Protein AF-A0A914SE14-F1 (afdb_monomer)

pLDDT: mean 87.17, std 14.36, range [36.72, 97.69]

Foldseek 3Di:
DQPDDLLQLLLLQLCVQDLPHDPVLSLVSLLLLCLLLVVQDVQQQGNGSNSNSCPPPNGCQNPVDSHHDDPPVVSSVVSSVCSVVSVPDDNVPRPVVSDNDHDRCVVVPDPD

Sequence (112 aa):
MANLDEREVFKKTIYAEARGEPEVGQQWVAWVIKNRAYLNRSYWGGSSIKAVCLHPNQFECWKDKSDIEINEPEAYHRISKWADAVYDAPQKDDPTGGCDHYNNPSKEKEPG

Nearest PDB structures (foldseek):
  4fet-assembly2_A  TM=6.890E-01  e=6.037E-02  Bacillus anthracis

Secondary structure (DSSP, 8-state):
---S-HHHHHHHHHHHHHTTS-HHHHHHHHHHHHHHHHHT-GGGTSS-HHHHHHSTTT-GGGTT-SS---S-HHHHHHHHHHHHHHHHS-GGG-TTSS------GGGS----

Mean predicted aligned error: 5.74 Å

Structure (mmCIF, N/CA/C/O backbone):
data_AF-A0A914SE14-F1
#
_entry.id   AF-A0A914SE14-F1
#
loop_
_atom_site.group_PDB
_atom_site.id
_atom_site.type_symbol
_atom_site.label_atom_id
_atom_site.label_alt_id
_atom_site.label_comp_id
_atom_site.label_asym_id
_atom_site.label_entity_id
_atom_site.label_seq_id
_atom_site.pdbx_PDB_ins_code
_atom_site.Cartn_x
_atom_site.Cartn_y
_atom_site.Cartn_z
_atom_site.occupancy
_atom_site.B_iso_or_equiv
_atom_site.auth_seq_id
_atom_site.auth_comp_id
_atom_site.auth_asym_id
_atom_site.auth_atom_id
_atom_site.pdbx_PDB_model_num
ATOM 1 N N . MET A 1 1 ? 9.222 11.701 5.997 1.00 53.47 1 MET A N 1
ATOM 2 C CA . MET A 1 1 ? 8.860 10.428 5.333 1.00 53.47 1 MET A CA 1
ATOM 3 C C . MET A 1 1 ? 8.359 9.470 6.399 1.00 53.47 1 MET A C 1
ATOM 5 O O . MET A 1 1 ? 8.874 9.526 7.507 1.00 53.47 1 MET A O 1
ATOM 9 N N . ALA A 1 2 ? 7.359 8.641 6.097 1.00 58.94 2 ALA A N 1
ATOM 10 C CA . ALA A 1 2 ? 6.902 7.595 7.009 1.00 58.94 2 ALA A CA 1
ATOM 11 C C . ALA A 1 2 ? 8.058 6.624 7.332 1.00 58.94 2 ALA A C 1
ATOM 13 O O . ALA A 1 2 ? 8.680 6.084 6.409 1.00 58.94 2 ALA A O 1
ATOM 14 N N . ASN A 1 3 ? 8.329 6.393 8.621 1.00 78.44 3 ASN A N 1
ATOM 15 C CA . ASN A 1 3 ? 9.322 5.416 9.102 1.00 78.44 3 ASN A CA 1
ATOM 16 C C . ASN A 1 3 ? 8.836 3.957 8.997 1.00 78.44 3 ASN A C 1
ATOM 18 O O . ASN A 1 3 ? 9.539 3.049 9.422 1.00 78.44 3 ASN A O 1
ATOM 22 N N . LEU A 1 4 ? 7.650 3.747 8.427 1.00 86.31 4 LEU A N 1
ATOM 23 C CA . LEU A 1 4 ? 7.037 2.443 8.201 1.00 86.31 4 LEU A CA 1
ATOM 24 C C . LEU A 1 4 ? 7.779 1.650 7.127 1.00 86.31 4 LEU A C 1
ATOM 26 O O . LEU A 1 4 ? 8.328 2.237 6.183 1.00 86.31 4 LEU A O 1
ATOM 30 N N . ASP A 1 5 ? 7.747 0.328 7.224 1.00 93.00 5 ASP A N 1
ATOM 31 C CA . ASP A 1 5 ? 8.234 -0.521 6.142 1.00 93.00 5 ASP A CA 1
ATOM 32 C C . ASP A 1 5 ? 7.294 -0.476 4.913 1.00 93.00 5 ASP A C 1
ATOM 34 O O . ASP A 1 5 ? 6.182 0.057 4.952 1.00 93.00 5 ASP A O 1
ATOM 38 N N . GLU A 1 6 ? 7.761 -0.968 3.763 1.00 94.31 6 GLU A N 1
ATOM 39 C CA . GLU A 1 6 ? 6.975 -0.940 2.521 1.00 94.31 6 GLU A CA 1
ATOM 40 C C . GLU A 1 6 ? 5.695 -1.792 2.601 1.00 94.31 6 GLU A C 1
ATOM 42 O O . GLU A 1 6 ? 4.662 -1.392 2.058 1.00 94.31 6 GLU A O 1
ATOM 47 N N . ARG A 1 7 ? 5.720 -2.917 3.326 1.00 95.62 7 ARG A N 1
ATOM 48 C CA . ARG A 1 7 ? 4.550 -3.788 3.514 1.00 95.62 7 ARG A CA 1
ATOM 49 C C . ARG A 1 7 ? 3.519 -3.145 4.434 1.00 95.62 7 ARG A C 1
ATOM 51 O O . ARG A 1 7 ? 2.323 -3.264 4.183 1.00 95.62 7 ARG A O 1
ATOM 58 N N . GLU A 1 8 ? 3.953 -2.449 5.476 1.00 95.75 8 GLU A N 1
ATOM 59 C CA . GLU A 1 8 ? 3.084 -1.672 6.354 1.00 95.75 8 GLU A CA 1
ATOM 60 C C . GLU A 1 8 ? 2.396 -0.555 5.581 1.00 95.75 8 GLU A C 1
ATOM 62 O O . GLU A 1 8 ? 1.176 -0.423 5.660 1.00 95.75 8 GLU A O 1
ATOM 67 N N . VAL A 1 9 ? 3.149 0.205 4.778 1.00 96.69 9 VAL A N 1
ATOM 68 C CA . VAL A 1 9 ? 2.578 1.239 3.905 1.00 96.69 9 VAL A CA 1
ATOM 69 C C . VAL A 1 9 ? 1.569 0.624 2.936 1.00 96.69 9 VAL A C 1
ATOM 71 O O . VAL A 1 9 ? 0.476 1.165 2.776 1.00 96.69 9 VAL A O 1
ATOM 74 N N . PHE A 1 10 ? 1.879 -0.524 2.335 1.00 97.44 10 PHE A N 1
ATOM 75 C CA . PHE A 1 10 ? 0.967 -1.238 1.443 1.00 97.44 10 PHE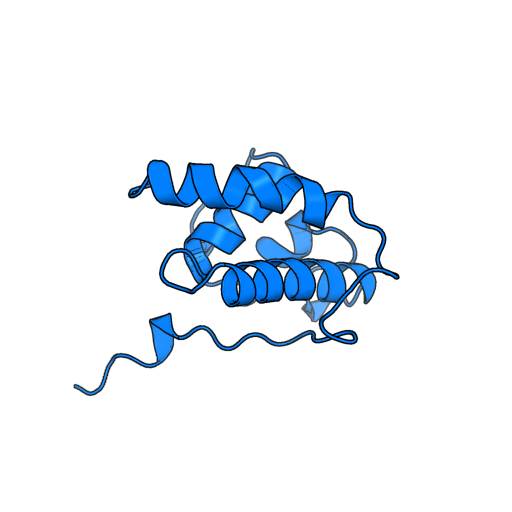 A CA 1
ATOM 76 C C . PHE A 1 10 ? -0.351 -1.617 2.137 1.00 97.44 10 PHE A C 1
ATOM 78 O O . PHE A 1 10 ? -1.427 -1.213 1.693 1.00 97.44 10 PHE A O 1
ATOM 85 N N . LYS A 1 11 ? -0.278 -2.313 3.277 1.00 97.69 11 LYS A N 1
ATOM 86 C CA . LYS A 1 11 ? -1.452 -2.752 4.052 1.00 97.69 11 LYS A CA 1
ATOM 87 C C . LYS A 1 11 ? -2.283 -1.577 4.554 1.00 97.69 11 LYS A C 1
ATOM 89 O O . LYS A 1 11 ? -3.508 -1.595 4.440 1.00 97.69 11 LYS A O 1
ATOM 94 N N . LYS A 1 12 ? -1.627 -0.546 5.094 1.00 96.88 12 LYS A N 1
ATOM 95 C CA . LYS A 1 12 ? -2.287 0.665 5.599 1.00 96.88 12 LYS A CA 1
ATOM 96 C C . LYS A 1 12 ? -2.970 1.448 4.484 1.00 96.88 12 LYS A C 1
ATOM 98 O O . LYS A 1 12 ? -4.058 1.964 4.713 1.00 96.88 12 LYS A O 1
ATOM 103 N N . THR A 1 13 ? -2.394 1.465 3.282 1.00 96.31 13 THR A N 1
ATOM 104 C CA . THR A 1 13 ? -3.032 2.070 2.103 1.00 96.31 13 THR A CA 1
ATOM 105 C C . THR A 1 13 ? -4.296 1.304 1.718 1.00 96.31 13 THR A C 1
ATOM 107 O O . THR A 1 13 ? -5.361 1.903 1.633 1.00 96.31 13 THR A O 1
ATOM 110 N N . ILE A 1 14 ? -4.230 -0.027 1.585 1.00 96.75 14 ILE A N 1
ATOM 111 C CA . ILE A 1 14 ? -5.411 -0.853 1.263 1.00 96.75 14 ILE A CA 1
ATOM 112 C C . ILE A 1 14 ? -6.512 -0.672 2.317 1.00 96.75 14 ILE A C 1
ATOM 114 O O . ILE A 1 14 ? -7.680 -0.492 1.982 1.00 96.75 14 ILE A O 1
ATOM 118 N N . TYR A 1 15 ? -6.147 -0.678 3.600 1.00 97.06 15 TYR A N 1
ATOM 119 C CA . TYR A 1 15 ? -7.087 -0.444 4.693 1.00 97.06 15 TYR A CA 1
ATOM 120 C C . TYR A 1 15 ? -7.729 0.947 4.633 1.00 97.06 15 TYR A C 1
ATOM 122 O O . TYR A 1 15 ? -8.942 1.078 4.806 1.00 97.06 15 TYR A O 1
A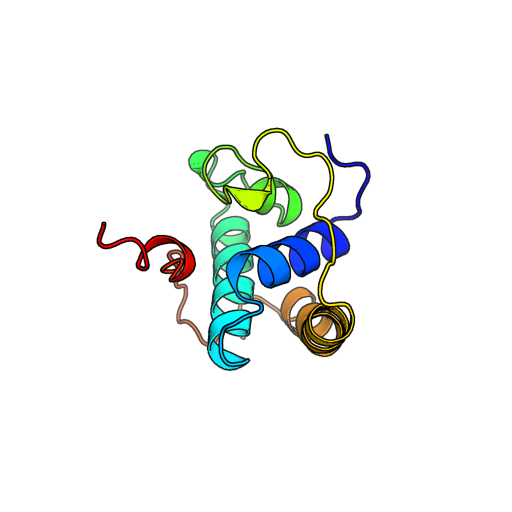TOM 130 N N . ALA A 1 16 ? -6.939 1.992 4.388 1.00 94.75 16 ALA A N 1
ATOM 131 C CA . ALA A 1 16 ? -7.456 3.351 4.318 1.00 94.75 16 ALA A CA 1
ATOM 132 C C . ALA A 1 16 ? -8.441 3.528 3.157 1.00 94.75 16 ALA A C 1
ATOM 134 O O . ALA A 1 16 ? -9.472 4.172 3.336 1.00 94.75 16 ALA A O 1
ATOM 135 N N . GLU A 1 17 ? -8.135 2.930 2.005 1.00 93.69 17 GLU A N 1
ATOM 136 C CA . GLU A 1 17 ? -8.888 3.122 0.765 1.00 93.69 17 GLU A CA 1
ATOM 137 C C . GLU A 1 17 ? -10.081 2.173 0.614 1.00 93.69 17 GLU A C 1
ATOM 139 O O . GLU A 1 17 ? -11.050 2.531 -0.048 1.00 93.69 17 GLU A O 1
ATOM 144 N N . ALA A 1 18 ? -10.019 0.969 1.192 1.00 94.88 18 ALA A N 1
ATOM 145 C CA . ALA A 1 18 ? -10.953 -0.101 0.844 1.00 94.88 18 ALA A CA 1
ATOM 146 C C . ALA A 1 18 ? -11.463 -0.944 2.025 1.00 94.88 18 ALA A C 1
ATOM 148 O O . ALA A 1 18 ? -12.146 -1.938 1.791 1.00 94.88 18 ALA A O 1
ATOM 149 N N . ARG A 1 19 ? -11.209 -0.596 3.299 1.00 94.38 19 ARG A N 1
AT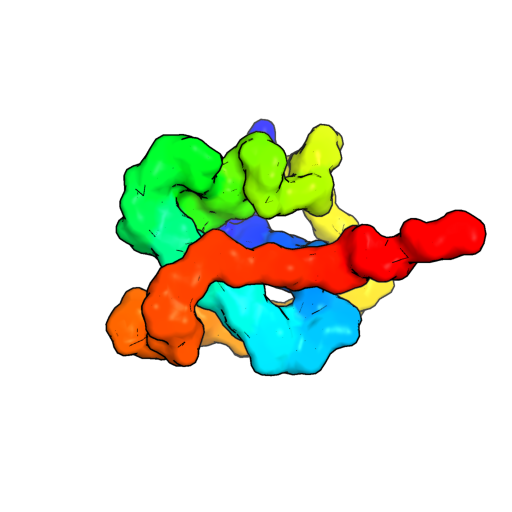OM 150 C CA . ARG A 1 19 ? -11.676 -1.432 4.437 1.00 94.38 19 ARG A CA 1
ATOM 151 C C . ARG A 1 19 ? -13.184 -1.717 4.463 1.00 94.38 19 ARG A C 1
ATOM 153 O O . ARG A 1 19 ? -13.583 -2.738 5.015 1.00 94.38 19 ARG A O 1
ATOM 160 N N . GLY A 1 20 ? -13.996 -0.829 3.886 1.00 90.75 20 GLY A N 1
ATOM 161 C CA . GLY A 1 20 ? -15.451 -0.984 3.769 1.00 90.75 20 GLY A CA 1
ATOM 162 C C . GLY A 1 20 ? -15.914 -1.806 2.561 1.00 90.75 20 GLY A C 1
ATOM 163 O O . GLY A 1 20 ? -17.092 -2.142 2.479 1.00 90.75 20 GLY A O 1
ATOM 164 N N . GLU A 1 21 ? -15.009 -2.141 1.642 1.00 91.56 21 GLU A N 1
ATOM 165 C CA . GLU A 1 21 ? -15.316 -2.881 0.419 1.00 91.56 21 GLU A CA 1
ATOM 166 C C . GLU A 1 21 ? -15.287 -4.400 0.639 1.00 91.56 21 GLU A C 1
ATOM 168 O O . GLU A 1 21 ? -14.612 -4.884 1.556 1.00 91.56 21 GLU A O 1
ATOM 173 N N . PRO A 1 22 ? -15.957 -5.189 -0.223 1.00 93.06 22 PRO A N 1
ATOM 174 C CA . PRO A 1 22 ? -15.733 -6.628 -0.298 1.00 93.06 22 PRO A CA 1
ATOM 175 C C . PRO A 1 22 ? -14.254 -6.955 -0.547 1.00 93.06 22 PRO A C 1
ATOM 177 O O . PRO A 1 22 ? -13.541 -6.191 -1.199 1.00 93.06 22 PRO A O 1
ATOM 180 N N . GLU A 1 23 ? -13.801 -8.131 -0.105 1.00 93.25 23 GLU A N 1
ATOM 181 C CA . GLU A 1 23 ? -12.394 -8.550 -0.228 1.00 93.25 23 GLU A CA 1
ATOM 182 C C . GLU A 1 23 ? -11.857 -8.445 -1.667 1.00 93.25 23 GLU A C 1
ATOM 184 O O . GLU A 1 23 ? -10.740 -7.984 -1.874 1.00 93.25 23 GLU A O 1
ATOM 189 N N . VAL A 1 24 ? -12.674 -8.776 -2.675 1.00 91.38 24 VAL A N 1
ATOM 190 C CA . VAL A 1 24 ? -12.317 -8.618 -4.098 1.00 91.38 24 VAL A CA 1
ATOM 191 C C . VAL A 1 24 ? -11.980 -7.164 -4.452 1.00 91.38 24 VAL A C 1
ATOM 193 O O . VAL A 1 24 ? -10.997 -6.920 -5.148 1.00 91.38 24 VAL A O 1
ATOM 196 N N . GLY A 1 25 ? -12.753 -6.195 -3.954 1.00 91.50 25 GLY A N 1
ATOM 197 C CA . GLY A 1 25 ? -12.489 -4.770 -4.176 1.00 91.50 25 GLY A CA 1
ATOM 198 C C . GLY A 1 25 ? -11.204 -4.310 -3.486 1.00 91.50 25 GLY A C 1
ATOM 199 O O . GLY A 1 25 ? -10.414 -3.562 -4.059 1.00 91.50 25 GLY A O 1
ATOM 200 N N . GLN A 1 26 ? -10.929 -4.832 -2.290 1.00 95.00 26 GLN A N 1
ATOM 201 C CA . GLN A 1 26 ? -9.676 -4.564 -1.580 1.00 95.00 26 GLN A CA 1
ATOM 202 C C . GLN A 1 26 ? -8.465 -5.134 -2.331 1.00 95.00 26 GLN A C 1
ATOM 204 O O . GLN A 1 26 ? -7.449 -4.453 -2.487 1.00 95.00 26 GLN A O 1
ATOM 209 N N . GLN A 1 27 ? -8.575 -6.367 -2.834 1.00 94.19 27 GLN A N 1
ATOM 210 C CA . GLN A 1 27 ? -7.534 -7.002 -3.643 1.00 94.19 27 GLN A CA 1
ATOM 211 C C . GLN A 1 27 ? -7.289 -6.236 -4.947 1.00 94.19 27 GLN A C 1
ATOM 213 O O . GLN A 1 27 ? -6.142 -6.101 -5.364 1.00 94.19 27 GLN A O 1
ATOM 218 N N . TRP A 1 28 ? -8.326 -5.676 -5.573 1.00 93.25 28 TRP A N 1
ATOM 219 C CA . TRP A 1 28 ? -8.159 -4.795 -6.732 1.00 93.25 28 TRP A CA 1
ATOM 220 C C . TRP A 1 28 ? -7.301 -3.566 -6.419 1.00 93.25 28 TRP A C 1
ATOM 222 O O . TRP A 1 28 ? -6.379 -3.275 -7.177 1.00 93.25 28 TRP A O 1
ATOM 232 N N . VAL A 1 29 ? -7.528 -2.887 -5.289 1.00 94.12 29 VAL A N 1
ATOM 233 C CA . VAL A 1 29 ? -6.669 -1.763 -4.862 1.00 94.12 29 VAL A CA 1
ATOM 234 C C . VAL A 1 29 ? -5.221 -2.222 -4.667 1.00 94.12 29 VAL A C 1
ATOM 236 O O . VAL A 1 29 ? -4.290 -1.553 -5.119 1.00 94.12 29 VAL A O 1
ATOM 239 N N . ALA A 1 30 ? -5.024 -3.392 -4.054 1.00 95.94 30 ALA A N 1
ATOM 240 C CA . ALA A 1 30 ? -3.705 -3.986 -3.859 1.00 95.94 30 ALA A CA 1
ATOM 241 C C . ALA A 1 30 ? -2.970 -4.220 -5.196 1.00 95.94 30 ALA A C 1
ATOM 243 O O . ALA A 1 30 ? -1.797 -3.865 -5.333 1.00 95.94 30 ALA A O 1
ATOM 244 N N . TRP A 1 31 ? -3.666 -4.753 -6.203 1.00 95.50 31 TRP A N 1
ATOM 245 C CA . TRP A 1 31 ? -3.106 -4.965 -7.538 1.00 95.50 31 TRP A CA 1
ATOM 246 C C . TRP A 1 31 ? -2.854 -3.662 -8.296 1.00 95.50 31 TRP A C 1
ATOM 248 O O . TRP A 1 31 ? -1.796 -3.531 -8.900 1.00 95.50 31 TRP A O 1
ATOM 258 N N . VAL A 1 32 ? -3.722 -2.652 -8.187 1.00 94.31 32 VAL A N 1
ATOM 259 C CA . VAL A 1 32 ? -3.488 -1.329 -8.798 1.00 94.31 32 VAL A CA 1
ATOM 260 C C . VAL A 1 32 ? -2.195 -0.689 -8.285 1.00 94.31 32 VAL A C 1
ATOM 262 O O . VAL A 1 32 ? -1.412 -0.156 -9.073 1.00 94.31 32 VAL A O 1
ATOM 265 N N . ILE A 1 33 ? -1.928 -0.771 -6.978 1.00 95.69 33 ILE A N 1
ATOM 266 C CA . ILE A 1 33 ? -0.673 -0.276 -6.392 1.00 95.69 33 ILE A CA 1
ATOM 267 C C . ILE A 1 33 ? 0.532 -0.996 -7.011 1.00 95.69 33 ILE A C 1
ATOM 269 O O . ILE A 1 33 ? 1.489 -0.346 -7.442 1.00 95.69 33 ILE A O 1
ATOM 273 N N . LYS A 1 34 ? 0.474 -2.330 -7.100 1.00 96.00 34 LYS A N 1
ATOM 274 C CA . LYS A 1 34 ? 1.536 -3.134 -7.718 1.00 96.00 34 LYS A CA 1
ATOM 275 C C . LYS A 1 34 ? 1.717 -2.808 -9.197 1.00 96.00 34 LYS A C 1
ATOM 277 O O . LYS A 1 34 ? 2.848 -2.648 -9.639 1.00 96.00 34 LYS A O 1
ATOM 282 N N . ASN A 1 35 ? 0.629 -2.628 -9.938 1.00 94.06 35 ASN A N 1
ATOM 283 C CA . ASN A 1 35 ? 0.646 -2.298 -11.360 1.00 94.06 35 ASN A CA 1
ATOM 284 C C . ASN A 1 35 ? 1.307 -0.940 -11.607 1.00 94.06 35 ASN A C 1
ATOM 286 O O . ASN A 1 35 ? 2.170 -0.823 -12.474 1.00 94.06 35 ASN A O 1
ATOM 290 N N . ARG A 1 36 ? 0.987 0.075 -10.799 1.00 94.50 36 ARG A N 1
ATOM 291 C CA . ARG A 1 36 ? 1.647 1.389 -10.859 1.00 94.50 36 ARG A CA 1
ATOM 292 C C . ARG A 1 36 ? 3.148 1.294 -10.584 1.00 94.50 36 ARG A C 1
ATOM 294 O O . ARG A 1 36 ? 3.929 1.893 -11.324 1.00 94.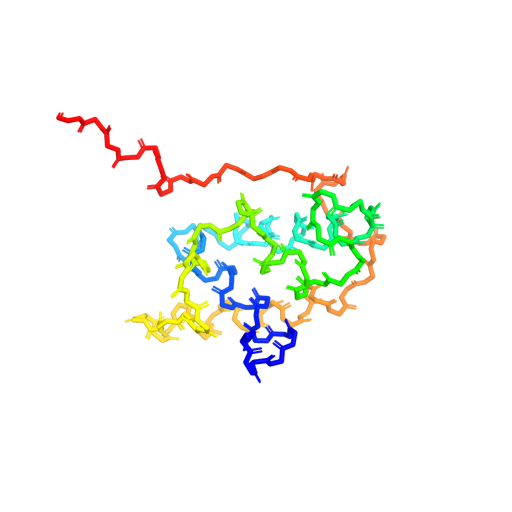50 36 ARG A O 1
ATOM 301 N N . ALA A 1 37 ? 3.542 0.510 -9.577 1.00 95.25 37 ALA A N 1
ATOM 302 C CA . ALA A 1 37 ? 4.949 0.271 -9.256 1.00 95.25 37 ALA A CA 1
ATOM 303 C C . ALA A 1 37 ? 5.658 -0.469 -10.404 1.00 95.25 37 ALA A C 1
ATOM 305 O O . ALA A 1 37 ? 6.733 -0.074 -10.847 1.00 95.25 37 ALA A O 1
ATOM 306 N N . TYR A 1 38 ? 5.016 -1.488 -10.971 1.00 93.19 38 TYR A N 1
ATOM 307 C CA . TYR A 1 38 ? 5.543 -2.247 -12.099 1.00 93.19 38 TYR A CA 1
ATOM 308 C C . TYR A 1 38 ? 5.729 -1.388 -13.358 1.00 93.19 38 TYR A C 1
ATOM 310 O O . TYR A 1 38 ? 6.746 -1.496 -14.042 1.00 93.19 38 TYR A O 1
ATOM 318 N N . LEU A 1 39 ? 4.784 -0.486 -13.645 1.00 92.25 39 LEU A N 1
ATOM 319 C CA . LEU A 1 39 ? 4.881 0.453 -14.764 1.00 92.25 39 LEU A CA 1
ATOM 320 C C . LEU A 1 39 ? 5.992 1.498 -14.576 1.00 92.25 39 LEU A C 1
ATOM 322 O O . LEU A 1 39 ? 6.382 2.135 -15.557 1.00 92.25 39 LEU A O 1
ATOM 326 N N . ASN A 1 40 ? 6.487 1.682 -13.346 1.00 93.12 40 ASN A N 1
ATOM 327 C CA . ASN A 1 40 ? 7.629 2.526 -12.996 1.00 93.12 40 ASN A CA 1
ATOM 328 C C . ASN A 1 40 ? 7.567 3.933 -13.621 1.00 93.12 40 ASN A C 1
ATOM 330 O O . ASN A 1 40 ? 8.552 4.445 -14.159 1.00 93.12 40 ASN A O 1
ATOM 334 N N . ARG A 1 41 ? 6.391 4.572 -13.586 1.00 91.25 41 ARG A N 1
ATOM 335 C CA . ARG A 1 41 ? 6.245 5.944 -14.092 1.00 91.25 41 ARG A CA 1
ATOM 336 C C . ARG A 1 41 ? 6.441 6.941 -12.962 1.00 91.25 41 ARG A C 1
ATOM 338 O O . ARG A 1 41 ? 5.879 6.795 -11.878 1.00 91.25 41 ARG A O 1
ATOM 345 N N . SER A 1 42 ? 7.212 7.989 -13.237 1.00 90.06 42 SER A N 1
ATOM 346 C CA . SER A 1 42 ? 7.572 9.012 -12.250 1.00 90.06 42 SER A CA 1
ATOM 347 C C . SER A 1 42 ? 6.356 9.682 -11.612 1.00 90.06 42 SER A C 1
ATOM 349 O O . SER A 1 42 ? 6.354 9.899 -10.408 1.00 90.06 42 SER A O 1
ATOM 351 N N . TYR A 1 43 ? 5.299 9.938 -12.386 1.00 89.50 43 TYR A N 1
ATOM 352 C CA . TYR A 1 43 ? 4.079 10.586 -11.895 1.00 89.50 43 TYR A CA 1
ATOM 353 C C . TYR A 1 43 ? 3.217 9.700 -10.980 1.00 89.50 43 TYR A C 1
ATOM 355 O O . TYR A 1 43 ? 2.290 10.202 -10.346 1.00 89.50 43 TYR A O 1
ATOM 363 N N . TRP A 1 44 ? 3.518 8.400 -10.904 1.00 89.81 44 TRP A N 1
ATOM 364 C CA . TRP A 1 44 ? 2.940 7.482 -9.927 1.00 89.81 44 TRP A CA 1
ATOM 365 C C . TRP A 1 44 ? 3.855 7.226 -8.735 1.00 89.81 44 TRP A C 1
ATOM 367 O O . TRP A 1 44 ? 3.432 6.516 -7.843 1.00 89.81 44 TRP A O 1
ATOM 377 N N . GLY A 1 45 ? 5.075 7.768 -8.694 1.00 89.88 45 GLY A N 1
ATOM 378 C CA . GLY A 1 45 ? 6.048 7.489 -7.631 1.00 89.88 45 GLY A CA 1
ATOM 379 C C . GLY A 1 45 ? 7.185 6.548 -8.024 1.00 89.88 45 GLY A C 1
ATOM 380 O O . GLY A 1 45 ? 8.097 6.346 -7.230 1.00 89.88 45 GLY A O 1
ATOM 381 N N . GLY A 1 46 ? 7.207 6.033 -9.255 1.00 91.38 46 GLY A N 1
ATOM 382 C CA . GLY A 1 46 ? 8.279 5.158 -9.733 1.00 91.38 46 GLY A CA 1
ATOM 383 C C . GLY A 1 4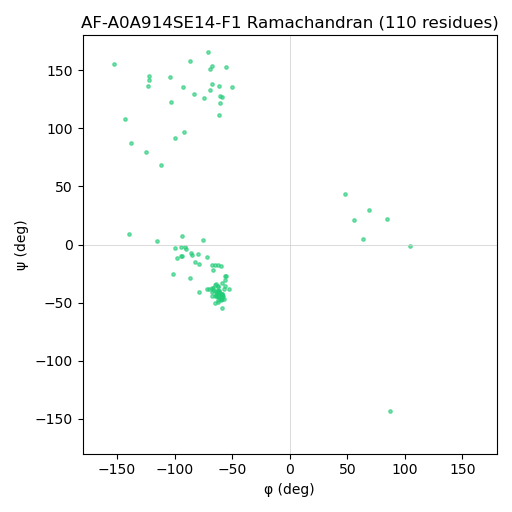6 ? 8.036 3.685 -9.412 1.00 91.38 46 GLY A C 1
ATOM 384 O O . GLY A 1 46 ? 6.911 3.210 -9.523 1.00 91.38 46 GLY A O 1
ATOM 385 N N . SER A 1 47 ? 9.102 2.950 -9.092 1.00 91.88 47 SER A N 1
ATOM 386 C CA . SER A 1 47 ? 9.115 1.478 -9.133 1.00 91.88 47 SER A CA 1
ATOM 387 C C . SER A 1 47 ? 8.812 0.772 -7.818 1.00 91.88 47 SER A C 1
ATOM 389 O O . SER A 1 47 ? 8.653 -0.446 -7.819 1.00 91.88 47 SER A O 1
ATOM 391 N N . SER A 1 48 ? 8.758 1.492 -6.696 1.00 94.62 48 SER A N 1
ATOM 392 C CA . SER A 1 48 ? 8.520 0.871 -5.393 1.00 94.62 48 SER A CA 1
ATOM 393 C C . SER A 1 48 ? 7.093 1.096 -4.915 1.00 94.62 48 SER A C 1
ATOM 395 O O . SER A 1 48 ? 6.508 2.162 -5.118 1.00 94.62 48 SER A O 1
ATOM 397 N N . ILE A 1 49 ? 6.537 0.093 -4.237 1.00 95.38 49 ILE A N 1
ATOM 398 C CA . ILE A 1 49 ? 5.178 0.148 -3.693 1.00 95.38 49 ILE A CA 1
ATOM 399 C C . ILE A 1 49 ? 5.061 1.297 -2.690 1.00 95.38 49 ILE A C 1
ATOM 401 O O . ILE A 1 49 ? 4.102 2.067 -2.736 1.00 95.38 49 ILE A O 1
ATOM 405 N N . LYS A 1 50 ? 6.069 1.480 -1.830 1.00 95.19 50 LYS A N 1
ATOM 406 C CA . LYS A 1 50 ? 6.089 2.573 -0.858 1.00 95.19 50 LYS A CA 1
ATOM 407 C C . LYS A 1 50 ? 6.099 3.931 -1.549 1.00 95.19 50 LYS A C 1
ATOM 409 O O . LYS A 1 50 ? 5.403 4.837 -1.097 1.00 95.19 50 LYS A O 1
ATOM 414 N N . ALA A 1 51 ? 6.871 4.086 -2.625 1.00 94.31 51 ALA A N 1
ATOM 415 C CA . ALA A 1 51 ? 6.900 5.346 -3.351 1.00 94.31 51 ALA A CA 1
ATOM 416 C C . ALA A 1 51 ? 5.565 5.612 -4.048 1.00 94.31 51 ALA A C 1
ATOM 418 O O . ALA A 1 51 ? 5.107 6.746 -4.001 1.00 94.31 51 ALA A O 1
ATOM 419 N N . VAL A 1 52 ? 4.900 4.584 -4.589 1.00 95.31 52 VAL A N 1
ATOM 420 C CA . VAL A 1 52 ? 3.557 4.724 -5.167 1.00 95.31 52 VAL A CA 1
ATOM 421 C C . VAL A 1 52 ? 2.526 5.162 -4.134 1.00 95.31 52 VAL A C 1
ATOM 423 O O . VAL A 1 52 ? 1.804 6.133 -4.359 1.00 95.31 52 VAL A O 1
ATOM 426 N N . CYS A 1 53 ? 2.475 4.489 -2.985 1.00 95.31 53 CYS A N 1
ATOM 427 C CA . CYS A 1 53 ? 1.518 4.814 -1.931 1.00 95.31 53 CYS A CA 1
ATOM 428 C C . CYS A 1 53 ? 1.719 6.228 -1.367 1.00 95.31 53 CYS A C 1
ATOM 430 O O . CYS A 1 53 ? 0.749 6.933 -1.108 1.00 95.31 53 CYS A O 1
ATOM 432 N N . LEU A 1 54 ? 2.975 6.648 -1.184 1.00 94.06 54 LEU A N 1
ATOM 433 C CA . LEU A 1 54 ? 3.318 7.938 -0.578 1.00 94.06 54 LEU A CA 1
ATOM 434 C C . LEU A 1 54 ? 3.468 9.076 -1.597 1.00 94.06 54 LEU A C 1
ATOM 436 O O . LEU A 1 54 ? 3.749 10.211 -1.203 1.00 94.06 54 LEU A O 1
ATOM 440 N N . HIS A 1 55 ? 3.328 8.801 -2.896 1.00 93.06 55 HIS A N 1
ATOM 441 C CA . HIS A 1 55 ? 3.462 9.835 -3.911 1.00 93.06 55 HIS A CA 1
ATOM 442 C C . HIS A 1 55 ? 2.304 10.842 -3.799 1.00 93.06 55 HIS A C 1
ATOM 444 O O . HIS A 1 55 ? 1.144 10.441 -3.647 1.00 93.06 55 HIS A O 1
ATOM 450 N N . PRO A 1 56 ? 2.579 12.156 -3.923 1.00 89.06 56 PRO A N 1
ATOM 451 C CA . PRO A 1 56 ?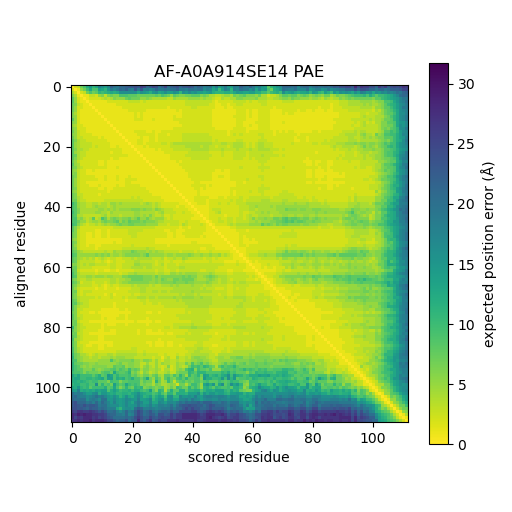 1.547 13.181 -3.857 1.00 89.06 56 PRO A CA 1
ATOM 452 C C . PRO A 1 56 ? 0.359 12.884 -4.777 1.00 89.06 56 PRO A C 1
ATOM 454 O O . PRO A 1 56 ? 0.531 12.506 -5.939 1.00 89.06 56 PRO A O 1
ATOM 457 N N . ASN A 1 57 ? -0.848 13.083 -4.244 1.00 83.94 57 ASN A N 1
ATOM 458 C CA . ASN A 1 57 ? -2.133 12.911 -4.932 1.00 83.94 57 ASN A CA 1
ATOM 459 C C . ASN A 1 57 ? -2.468 11.479 -5.394 1.00 83.94 57 ASN A C 1
ATOM 461 O O . ASN A 1 57 ? -3.492 11.303 -6.047 1.00 83.94 57 ASN A O 1
ATOM 465 N N . GLN A 1 58 ? -1.656 10.462 -5.074 1.00 87.88 58 GLN A N 1
ATOM 466 C CA . GLN A 1 58 ? -2.003 9.071 -5.401 1.00 87.88 58 GLN A CA 1
ATOM 467 C C . GLN A 1 58 ? -3.014 8.486 -4.422 1.00 87.88 58 GLN A C 1
ATOM 469 O O . GLN A 1 58 ? -3.942 7.802 -4.842 1.00 87.88 58 GLN A O 1
ATOM 474 N N . PHE A 1 59 ? -2.831 8.786 -3.138 1.00 88.69 59 PHE A N 1
ATOM 475 C CA . PHE A 1 59 ? -3.6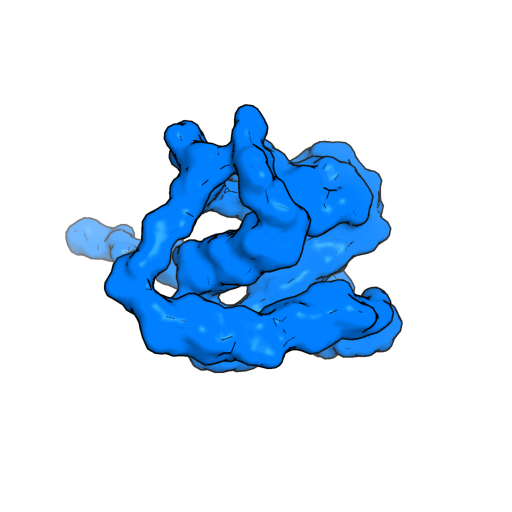44 8.288 -2.038 1.00 88.69 59 PHE A CA 1
ATOM 476 C C . PHE A 1 59 ? -3.794 9.400 -1.003 1.00 88.69 59 PHE A C 1
ATOM 478 O O . PHE A 1 59 ? -2.841 9.771 -0.313 1.00 88.69 59 PHE A O 1
ATOM 485 N N . GLU A 1 60 ? -4.989 9.976 -0.907 1.00 87.38 60 GLU A N 1
ATOM 486 C CA . GLU A 1 60 ? -5.234 11.128 -0.031 1.00 87.38 60 GLU A CA 1
ATOM 487 C C . GLU A 1 60 ? -5.102 10.794 1.451 1.00 87.38 60 GLU A C 1
ATOM 489 O O . GLU A 1 60 ? -4.826 11.687 2.252 1.00 87.38 60 GLU A O 1
ATOM 494 N N . CYS A 1 61 ? -5.231 9.517 1.817 1.00 89.06 61 CYS A N 1
ATOM 495 C CA . CYS A 1 61 ? -5.021 9.064 3.184 1.00 89.06 61 CYS A CA 1
ATOM 496 C C . CYS A 1 61 ? -3.635 9.436 3.738 1.00 89.06 61 CYS A C 1
ATOM 498 O O . CYS A 1 61 ? -3.523 9.651 4.943 1.00 89.06 61 CYS A O 1
ATOM 500 N N . TRP A 1 62 ? -2.616 9.592 2.885 1.00 91.94 62 TRP A N 1
ATOM 501 C CA . TRP A 1 62 ? -1.254 9.974 3.275 1.00 91.94 62 TRP A CA 1
ATOM 502 C C . TRP A 1 62 ? -0.998 11.484 3.291 1.00 91.94 62 TRP A C 1
ATOM 504 O O . TRP A 1 62 ? 0.091 11.916 3.678 1.00 91.94 62 TRP A O 1
ATOM 514 N N . LYS A 1 63 ? -1.971 12.310 2.886 1.00 88.38 63 LYS A N 1
ATOM 515 C CA . LYS A 1 63 ? -1.803 13.765 2.871 1.00 88.38 63 LYS A CA 1
ATOM 516 C C . LYS A 1 63 ? -1.517 14.275 4.285 1.00 88.38 63 LYS A C 1
ATOM 518 O O . LYS A 1 63 ? -2.310 14.056 5.196 1.00 88.38 63 LYS A O 1
ATOM 523 N N . ASP A 1 64 ? -0.376 14.945 4.442 1.00 86.88 64 ASP A N 1
ATOM 524 C CA . ASP A 1 64 ? 0.117 15.513 5.704 1.00 86.88 64 ASP A CA 1
ATOM 525 C C . ASP A 1 64 ? 0.249 14.494 6.856 1.00 86.88 64 ASP A C 1
ATOM 527 O O . ASP A 1 64 ? 0.297 14.869 8.029 1.00 86.88 64 ASP A O 1
ATOM 531 N N . LYS A 1 65 ? 0.344 13.193 6.537 1.00 86.81 65 LYS A N 1
ATOM 532 C CA . LYS A 1 65 ? 0.463 12.106 7.517 1.00 86.81 65 LYS A CA 1
ATOM 533 C C . LYS A 1 65 ? 1.717 11.272 7.292 1.00 86.81 65 LYS A C 1
ATOM 535 O O . LYS A 1 65 ? 2.109 10.966 6.170 1.00 86.81 65 LYS A O 1
ATOM 540 N N . SER A 1 66 ? 2.341 10.868 8.393 1.00 87.44 66 SER A N 1
ATOM 541 C CA . SER A 1 66 ? 3.442 9.898 8.411 1.00 87.44 66 SER A CA 1
ATOM 542 C C . SER A 1 66 ? 2.984 8.479 8.748 1.00 87.44 66 SER A C 1
ATOM 544 O O . SER A 1 66 ? 3.772 7.550 8.584 1.00 87.44 66 SER A O 1
ATOM 546 N N . ASP A 1 67 ? 1.744 8.313 9.213 1.00 93.00 67 ASP A N 1
ATOM 547 C CA . ASP A 1 67 ? 1.133 7.029 9.541 1.00 93.00 67 ASP A CA 1
ATOM 548 C C . ASP A 1 67 ? -0.401 7.087 9.382 1.00 93.00 67 ASP A C 1
ATOM 550 O O . ASP A 1 67 ? -1.008 8.157 9.476 1.00 93.00 67 ASP A O 1
ATOM 554 N N . ILE A 1 68 ? -1.020 5.928 9.151 1.00 92.56 68 ILE A N 1
ATOM 555 C CA . ILE A 1 68 ? -2.471 5.732 9.131 1.00 92.56 68 ILE A CA 1
ATOM 556 C C . ILE A 1 68 ? -2.914 5.065 10.431 1.00 92.56 68 ILE A C 1
ATOM 558 O O . ILE A 1 68 ? -2.488 3.952 10.760 1.00 92.56 68 ILE A O 1
ATOM 562 N N . GLU A 1 69 ? -3.820 5.736 11.135 1.00 93.50 69 GLU A N 1
ATOM 563 C CA . GLU A 1 69 ? -4.472 5.212 12.330 1.00 93.50 69 GLU A CA 1
ATOM 564 C C . GLU A 1 69 ? -5.430 4.062 11.982 1.00 93.50 69 GLU A C 1
ATOM 566 O O . GLU A 1 69 ? -6.244 4.149 11.055 1.00 93.50 69 GLU A O 1
ATOM 571 N N . ILE A 1 70 ? -5.332 2.967 12.736 1.00 95.12 70 ILE A N 1
ATOM 572 C CA . ILE A 1 70 ? -6.157 1.773 12.552 1.00 95.12 70 ILE A CA 1
ATOM 573 C C . ILE A 1 70 ? -7.291 1.779 13.578 1.00 95.12 70 ILE A C 1
ATOM 575 O O . ILE A 1 70 ? -7.153 1.257 14.681 1.00 95.12 70 ILE A O 1
ATOM 579 N N . ASN A 1 71 ? -8.426 2.352 13.183 1.00 93.94 71 ASN A N 1
ATOM 580 C CA . ASN A 1 71 ? -9.624 2.447 14.028 1.00 93.94 71 ASN A CA 1
ATOM 581 C C . ASN A 1 71 ? -10.487 1.171 14.029 1.00 93.94 71 ASN A C 1
ATOM 583 O O . ASN A 1 71 ? -11.320 0.990 14.911 1.00 93.94 71 ASN A O 1
ATOM 587 N N . GLU A 1 72 ? -10.271 0.264 13.071 1.00 94.38 72 GLU A N 1
ATOM 588 C CA . GLU A 1 72 ? -10.941 -1.036 12.963 1.00 94.38 72 GLU A CA 1
ATOM 589 C C . GLU A 1 72 ? -9.893 -2.166 12.892 1.00 94.38 72 GLU A C 1
ATOM 591 O O . GLU A 1 72 ? -9.593 -2.679 11.804 1.00 94.38 72 GLU A O 1
ATOM 596 N N . PRO A 1 73 ? -9.313 -2.580 14.038 1.00 95.56 73 PRO A N 1
ATOM 597 C CA . PRO A 1 73 ? -8.221 -3.555 14.074 1.00 95.56 73 PRO A CA 1
ATOM 598 C C . PRO A 1 73 ? -8.559 -4.885 13.397 1.00 95.56 73 PRO A C 1
ATOM 600 O O . PRO A 1 73 ? -7.716 -5.462 12.717 1.00 95.56 73 PRO A O 1
ATOM 603 N N . GLU A 1 74 ? -9.807 -5.342 13.513 1.00 95.56 74 GLU A N 1
ATOM 604 C CA . GLU A 1 74 ? -10.268 -6.582 12.881 1.00 95.56 74 GLU A CA 1
ATOM 605 C C . GLU A 1 74 ? -10.282 -6.495 11.351 1.00 95.56 74 GLU A C 1
ATOM 607 O O . GLU A 1 74 ? -9.914 -7.451 10.667 1.00 95.56 74 GLU A O 1
ATOM 612 N N . ALA A 1 75 ? -10.677 -5.350 10.787 1.00 94.19 75 ALA A N 1
ATOM 613 C CA . ALA A 1 75 ? -10.639 -5.142 9.342 1.00 94.19 75 ALA A CA 1
ATOM 614 C C . ALA A 1 75 ? -9.191 -5.098 8.840 1.00 94.19 75 ALA A C 1
ATOM 616 O O . ALA A 1 75 ? -8.851 -5.778 7.871 1.00 94.19 75 ALA A O 1
ATOM 617 N N . TYR A 1 76 ? -8.317 -4.381 9.551 1.00 96.75 76 TYR A N 1
ATOM 618 C CA . TYR A 1 76 ? -6.889 -4.353 9.240 1.00 96.75 76 TYR A CA 1
ATOM 619 C C . TYR A 1 76 ? -6.239 -5.736 9.347 1.00 96.75 76 TYR A C 1
ATOM 621 O O . TYR A 1 76 ? -5.441 -6.113 8.487 1.00 96.75 76 TYR A O 1
ATOM 629 N N . HIS A 1 77 ? -6.607 -6.527 10.357 1.00 96.12 77 HIS A N 1
ATOM 630 C CA . HIS A 1 77 ? -6.124 -7.893 10.520 1.00 96.12 77 HIS A CA 1
ATOM 631 C C . HIS A 1 77 ? -6.569 -8.792 9.359 1.00 96.12 77 HIS A C 1
ATOM 633 O O . HIS A 1 77 ? -5.742 -9.520 8.808 1.00 96.12 77 HIS A O 1
ATOM 639 N N . ARG A 1 78 ? -7.839 -8.713 8.930 1.00 96.12 78 ARG A N 1
ATOM 640 C CA . ARG A 1 78 ? -8.333 -9.450 7.750 1.00 96.12 78 ARG A CA 1
ATOM 641 C C . ARG A 1 78 ? -7.579 -9.073 6.477 1.00 96.12 78 ARG A C 1
ATOM 643 O O . ARG A 1 78 ? -7.126 -9.972 5.779 1.00 96.12 78 ARG A O 1
ATOM 650 N N . ILE A 1 79 ? -7.394 -7.776 6.222 1.00 97.19 79 ILE A N 1
ATOM 651 C CA . ILE A 1 79 ? -6.622 -7.280 5.072 1.00 97.19 79 ILE A CA 1
ATOM 652 C C . ILE A 1 79 ? -5.189 -7.805 5.125 1.00 97.19 79 ILE A C 1
ATOM 654 O O . ILE A 1 79 ? -4.682 -8.345 4.147 1.00 97.19 79 ILE A O 1
ATOM 658 N N . SER A 1 80 ? -4.550 -7.718 6.291 1.00 95.62 80 SER A N 1
ATOM 659 C CA . SER A 1 80 ? -3.161 -8.139 6.472 1.00 95.62 80 SER A CA 1
ATOM 660 C C . SER A 1 80 ? -2.933 -9.617 6.142 1.00 95.62 80 SER A C 1
ATOM 662 O O . SER A 1 80 ? -1.869 -9.941 5.624 1.00 95.62 80 SER A O 1
ATOM 664 N N . LYS A 1 81 ? -3.914 -10.503 6.393 1.00 95.06 81 LYS A N 1
ATOM 665 C CA . LYS A 1 81 ? -3.791 -11.949 6.122 1.00 95.06 81 LYS A CA 1
ATOM 666 C C . LYS A 1 81 ? -3.569 -12.276 4.649 1.00 95.06 81 LYS A C 1
ATOM 668 O O . LYS A 1 81 ? -2.807 -13.191 4.354 1.00 95.06 81 LYS A O 1
ATOM 673 N N . TRP A 1 82 ? -4.246 -11.574 3.743 1.00 95.75 82 TRP A N 1
ATOM 674 C CA . TRP A 1 82 ? -4.138 -11.832 2.306 1.00 95.75 82 TRP A CA 1
ATOM 675 C C . TRP A 1 82 ? -3.230 -10.821 1.595 1.00 95.75 82 TRP A C 1
ATOM 677 O O . TRP A 1 82 ? -2.640 -11.154 0.569 1.00 95.75 82 TRP A O 1
ATOM 687 N N . ALA A 1 83 ? -3.063 -9.608 2.135 1.00 96.75 83 ALA A N 1
ATOM 688 C CA . ALA A 1 83 ? -2.267 -8.560 1.498 1.00 96.75 83 ALA A CA 1
ATOM 689 C C . ALA A 1 83 ? -0.792 -8.955 1.345 1.00 96.75 83 ALA A C 1
ATOM 691 O O . ALA A 1 83 ? -0.197 -8.639 0.320 1.00 96.75 83 ALA A O 1
ATOM 692 N N . ASP A 1 84 ? -0.211 -9.690 2.301 1.00 94.81 84 ASP A N 1
ATOM 693 C CA . ASP A 1 84 ? 1.155 -10.215 2.150 1.00 94.81 84 ASP A CA 1
ATOM 694 C C . ASP A 1 84 ? 1.270 -11.182 0.967 1.00 94.81 84 ASP A C 1
ATOM 696 O O . ASP A 1 84 ? 2.212 -11.089 0.186 1.00 94.81 84 ASP A O 1
ATOM 700 N N . ALA A 1 85 ? 0.274 -12.051 0.773 1.00 94.06 85 ALA A N 1
ATOM 701 C CA . ALA A 1 85 ? 0.262 -12.970 -0.360 1.00 94.06 85 ALA A CA 1
ATOM 702 C C . ALA A 1 85 ? 0.182 -12.215 -1.696 1.00 94.06 85 ALA A C 1
ATOM 704 O O . ALA A 1 85 ? 0.886 -12.563 -2.640 1.00 94.06 85 ALA A O 1
ATOM 705 N N . VAL A 1 86 ? -0.624 -11.148 -1.774 1.00 94.56 86 VAL A N 1
ATOM 706 C CA . VAL A 1 86 ? -0.679 -10.291 -2.971 1.00 94.56 86 VAL A CA 1
ATOM 707 C C . VAL A 1 86 ? 0.630 -9.535 -3.167 1.00 94.56 86 VAL A C 1
ATOM 709 O O . VAL A 1 86 ? 1.099 -9.443 -4.297 1.00 94.56 86 VAL A O 1
ATOM 712 N N . TYR A 1 87 ? 1.242 -9.019 -2.102 1.00 95.31 87 TYR A N 1
ATOM 713 C CA . TYR A 1 87 ? 2.538 -8.345 -2.163 1.00 95.31 87 TYR A CA 1
ATOM 714 C C . TYR A 1 87 ? 3.619 -9.257 -2.761 1.00 95.31 87 TYR A C 1
ATOM 716 O O . TYR A 1 87 ? 4.334 -8.846 -3.673 1.00 95.31 87 TYR A O 1
ATOM 724 N N . ASP A 1 88 ? 3.683 -10.507 -2.294 1.00 94.56 88 ASP A N 1
ATOM 725 C CA . ASP A 1 88 ? 4.665 -11.506 -2.728 1.00 94.56 88 ASP A CA 1
ATOM 726 C C . ASP A 1 88 ? 4.333 -12.157 -4.079 1.00 94.56 88 ASP A C 1
ATOM 728 O O . ASP A 1 88 ? 5.208 -12.747 -4.719 1.00 94.56 88 ASP A O 1
ATOM 732 N N . ALA A 1 89 ? 3.086 -12.046 -4.545 1.00 93.56 89 ALA A N 1
ATOM 733 C CA . ALA A 1 89 ? 2.681 -12.601 -5.827 1.00 93.56 89 ALA A CA 1
ATOM 734 C C . ALA A 1 89 ? 3.469 -11.954 -6.985 1.00 93.56 89 ALA A C 1
ATOM 736 O O . ALA A 1 89 ? 3.619 -10.728 -7.040 1.00 93.56 89 ALA A O 1
ATOM 737 N N . PRO A 1 90 ? 3.949 -12.728 -7.967 1.00 91.94 90 PRO A N 1
ATOM 738 C CA . PRO A 1 90 ? 4.599 -12.163 -9.140 1.00 91.94 90 PRO A CA 1
ATOM 739 C C . PRO A 1 90 ? 3.592 -11.389 -10.006 1.00 91.94 90 PRO A C 1
ATOM 741 O O . PRO A 1 90 ? 2.405 -11.701 -10.045 1.00 91.94 90 PRO A O 1
ATOM 744 N N . GLN A 1 91 ? 4.075 -10.400 -10.762 1.00 89.00 91 GLN A N 1
ATOM 745 C CA . GLN A 1 91 ? 3.226 -9.543 -11.606 1.00 89.00 91 GLN A CA 1
ATOM 746 C C . GLN A 1 91 ? 2.368 -10.324 -12.621 1.00 89.00 91 GLN A C 1
ATOM 748 O O . GLN A 1 91 ? 1.267 -9.901 -12.953 1.00 89.00 91 GLN A O 1
ATOM 753 N N . LYS A 1 92 ? 2.855 -11.474 -13.103 1.00 87.81 92 LYS A N 1
ATOM 754 C CA . LYS A 1 92 ? 2.137 -12.349 -14.048 1.00 87.81 92 LYS A CA 1
ATOM 755 C C . LYS A 1 92 ? 0.822 -12.924 -13.496 1.00 87.81 92 LYS A C 1
ATOM 757 O O . LYS A 1 92 ? 0.018 -13.404 -14.285 1.00 87.81 92 LYS A O 1
ATOM 762 N N . ASP A 1 93 ? 0.639 -12.892 -12.177 1.00 88.06 93 ASP A N 1
ATOM 763 C CA . ASP A 1 93 ? -0.546 -13.419 -11.499 1.00 88.06 93 ASP A CA 1
ATOM 764 C C . ASP A 1 93 ? -1.608 -12.319 -11.276 1.00 88.06 93 ASP A C 1
ATOM 766 O O . ASP A 1 93 ? -2.596 -12.565 -10.589 1.00 88.06 93 ASP A O 1
ATOM 770 N N . ASP A 1 94 ? -1.416 -11.114 -11.838 1.00 84.19 94 ASP A N 1
ATOM 771 C CA . ASP A 1 94 ? -2.363 -9.996 -11.739 1.00 84.19 94 ASP A CA 1
ATOM 772 C C . ASP A 1 94 ? -3.725 -10.342 -12.378 1.00 84.19 94 ASP A C 1
ATOM 774 O O . ASP A 1 94 ? -3.829 -10.435 -13.607 1.00 84.19 94 ASP A O 1
ATOM 778 N N . PRO A 1 95 ? -4.803 -10.474 -11.579 1.00 81.44 95 PRO A N 1
ATOM 779 C CA . PRO A 1 95 ? -6.129 -10.808 -12.080 1.00 81.44 95 PRO A CA 1
ATOM 780 C C . PRO A 1 95 ? -6.862 -9.598 -12.678 1.00 81.44 95 PRO A C 1
ATOM 782 O O . PRO A 1 95 ? -7.940 -9.763 -13.245 1.00 81.44 95 PRO A O 1
ATOM 785 N N . THR A 1 96 ? -6.324 -8.381 -12.537 1.00 81.31 96 THR A N 1
ATOM 786 C CA . THR A 1 96 ? -6.961 -7.141 -13.015 1.00 81.31 96 THR A CA 1
ATOM 787 C C . THR A 1 96 ? -6.648 -6.829 -14.478 1.00 81.31 96 THR A C 1
ATOM 789 O O . THR A 1 96 ? -7.223 -5.898 -15.040 1.00 81.31 96 THR A O 1
ATOM 792 N N . GLY A 1 97 ? -5.741 -7.588 -15.104 1.00 76.69 97 GLY A N 1
ATOM 793 C CA . GLY A 1 97 ? -5.319 -7.354 -16.484 1.00 76.69 97 GLY A CA 1
ATOM 794 C C . GLY A 1 97 ? -4.503 -6.071 -16.662 1.00 76.69 97 GLY A C 1
ATOM 795 O O . GLY A 1 97 ? -4.560 -5.458 -17.726 1.00 76.69 97 GLY A O 1
ATOM 796 N N . GLY A 1 98 ? -3.759 -5.651 -15.633 1.00 76.50 98 GLY A N 1
ATOM 797 C CA . GLY A 1 98 ? -2.945 -4.439 -15.657 1.00 76.50 98 GLY A CA 1
ATOM 798 C C . GLY A 1 98 ? -3.707 -3.162 -15.308 1.00 76.50 98 GLY A C 1
ATOM 799 O O . GLY A 1 98 ? -3.265 -2.081 -15.694 1.00 76.50 98 GLY A O 1
ATOM 800 N N . CYS A 1 99 ? -4.838 -3.255 -14.601 1.00 82.06 99 CYS A N 1
ATOM 801 C CA . CYS A 1 99 ? -5.600 -2.077 -14.195 1.00 82.06 99 CYS A CA 1
ATOM 802 C C . CYS A 1 99 ? -4.747 -1.162 -13.299 1.00 82.06 99 CYS A C 1
ATOM 804 O O . CYS A 1 99 ? -4.175 -1.608 -12.305 1.00 82.06 99 CYS A O 1
ATOM 806 N N . ASP A 1 100 ? -4.656 0.121 -13.643 1.00 75.12 100 ASP A N 1
ATOM 807 C CA . ASP A 1 100 ? -3.857 1.137 -12.944 1.00 75.12 100 ASP A CA 1
ATOM 808 C C . ASP A 1 100 ? -4.718 2.247 -12.301 1.00 75.12 100 ASP A C 1
ATOM 810 O O . ASP A 1 100 ? -4.192 3.175 -11.672 1.00 75.12 100 ASP A O 1
ATOM 814 N N . HIS A 1 101 ? -6.045 2.129 -12.389 1.00 74.25 101 HIS A N 1
ATOM 815 C CA . HIS A 1 101 ? -7.019 3.041 -11.792 1.00 74.25 101 HIS A CA 1
ATOM 816 C C . HIS A 1 101 ? -7.970 2.274 -10.869 1.00 74.25 101 HIS A C 1
ATOM 818 O O . HIS A 1 101 ? -8.473 1.213 -11.220 1.00 74.25 101 HIS A O 1
ATOM 824 N N . TYR A 1 102 ? -8.247 2.827 -9.691 1.00 72.06 102 TYR A N 1
ATOM 825 C CA . TYR A 1 102 ? -9.310 2.347 -8.814 1.00 72.06 102 TYR A CA 1
ATOM 826 C C . TYR A 1 102 ? -10.272 3.503 -8.556 1.00 72.06 102 TYR A C 1
ATOM 828 O O . TYR A 1 102 ? -9.844 4.658 -8.492 1.00 72.06 102 TYR A O 1
ATOM 836 N N . ASN A 1 103 ? -11.565 3.203 -8.433 1.00 65.75 103 ASN A N 1
ATOM 837 C CA . ASN A 1 103 ? -12.516 4.189 -7.940 1.00 65.75 103 ASN A CA 1
ATOM 838 C C . ASN A 1 103 ? -12.446 4.152 -6.410 1.00 65.75 103 ASN A C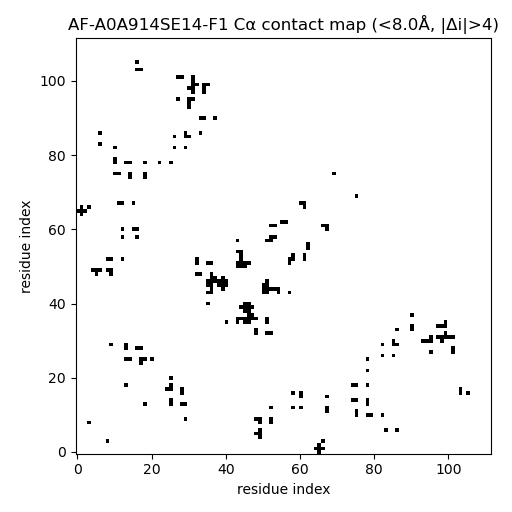 1
ATOM 840 O O . ASN A 1 103 ? -12.480 3.064 -5.839 1.00 65.75 103 ASN A O 1
ATOM 844 N N . ASN A 1 104 ? -12.294 5.302 -5.750 1.00 56.34 104 ASN A N 1
ATOM 845 C CA . ASN A 1 104 ? -12.386 5.381 -4.293 1.00 56.34 104 ASN A CA 1
ATOM 846 C C . ASN A 1 104 ? -13.848 5.711 -3.933 1.00 56.34 104 ASN A C 1
ATOM 848 O O . ASN A 1 104 ? -14.219 6.887 -3.969 1.00 56.34 104 ASN A O 1
ATOM 852 N N . PRO A 1 105 ? -14.694 4.719 -3.592 1.00 53.25 105 PRO A N 1
ATOM 853 C CA . PRO A 1 105 ? -16.110 4.954 -3.300 1.00 53.25 105 PRO A CA 1
ATOM 854 C C . PRO A 1 105 ? -16.325 5.824 -2.055 1.00 53.25 105 PRO A C 1
ATOM 856 O O . PRO A 1 105 ? -17.381 6.441 -1.916 1.00 53.25 105 PRO A O 1
ATOM 859 N N . SER A 1 106 ? -15.313 5.971 -1.187 1.00 50.38 106 SER A N 1
ATOM 860 C CA . SER A 1 106 ? -15.342 6.911 -0.056 1.00 50.38 106 SER A CA 1
ATOM 861 C C . SER A 1 106 ? -15.517 8.370 -0.500 1.00 50.38 106 SER A C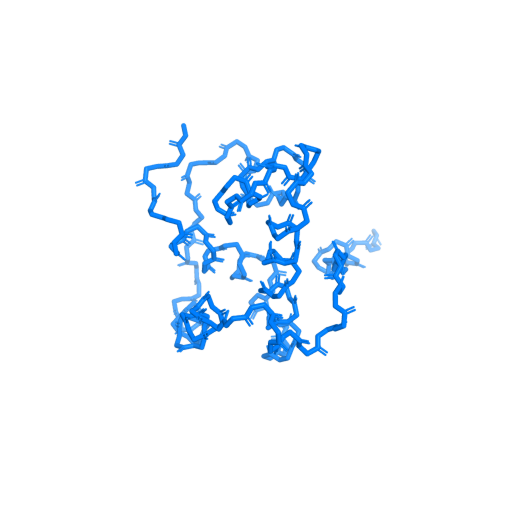 1
ATOM 863 O O . SER A 1 106 ? -15.909 9.203 0.309 1.00 50.38 106 SER A O 1
ATOM 865 N N . LYS A 1 107 ? -15.245 8.684 -1.776 1.00 50.53 107 LYS A N 1
ATOM 866 C CA . LYS A 1 107 ? -15.464 10.006 -2.380 1.00 50.53 107 LYS A CA 1
ATOM 867 C C . LYS A 1 107 ? -16.807 10.170 -3.090 1.00 50.53 107 LYS A C 1
ATOM 869 O O . LYS A 1 107 ? -17.145 11.285 -3.468 1.00 50.53 107 LYS A O 1
ATOM 874 N N . GLU A 1 108 ? -17.575 9.100 -3.283 1.00 46.66 108 GLU A N 1
ATOM 875 C CA . GLU A 1 108 ? -18.859 9.159 -4.002 1.00 46.66 108 GLU A CA 1
ATOM 876 C C . GLU A 1 108 ? -20.071 9.343 -3.073 1.00 46.66 108 GLU A C 1
ATOM 878 O O . GLU A 1 108 ? -21.195 9.500 -3.547 1.00 46.66 108 GLU A O 1
ATOM 883 N N . LYS A 1 109 ? -19.867 9.393 -1.750 1.00 38.69 109 LYS A N 1
ATOM 884 C CA . LYS A 1 109 ? -20.920 9.730 -0.780 1.00 38.69 109 LYS A CA 1
ATOM 885 C C . LYS A 1 109 ? -20.682 11.080 -0.105 1.00 38.69 109 LYS A C 1
ATOM 887 O O . LYS A 1 109 ? -20.490 11.133 1.100 1.00 38.69 109 LYS A O 1
ATOM 892 N N . GLU A 1 110 ? -20.793 12.153 -0.882 1.00 41.44 110 GLU A N 1
ATOM 893 C CA . GLU A 1 110 ? -21.448 13.387 -0.422 1.00 41.44 110 GLU A CA 1
ATOM 894 C C . GLU A 1 110 ? -22.344 13.946 -1.542 1.00 41.44 110 GLU A C 1
ATOM 896 O O . GLU A 1 110 ? -21.911 14.782 -2.335 1.00 41.44 110 GLU A O 1
ATOM 901 N N . PRO A 1 111 ? -23.613 13.518 -1.652 1.00 40.00 111 PRO A N 1
ATOM 902 C CA . PRO A 1 111 ? -24.658 14.475 -1.963 1.00 40.00 111 PRO A CA 1
ATOM 903 C C . PRO A 1 111 ? -24.912 15.301 -0.693 1.00 40.00 111 PRO A C 1
ATOM 905 O O . PRO A 1 111 ? -25.095 14.730 0.385 1.00 40.00 111 PRO A O 1
ATOM 908 N N . GLY A 1 112 ? -24.844 16.627 -0.824 1.00 36.72 112 GLY A N 1
ATOM 909 C CA . GLY A 1 112 ? -25.190 17.566 0.248 1.00 36.72 112 GLY A CA 1
ATOM 910 C C . GLY A 1 112 ? -26.644 17.499 0.701 1.00 36.72 112 GLY A C 1
ATOM 911 O O . GLY A 1 112 ? -27.441 16.736 0.106 1.00 36.72 112 GLY A O 1
#

Solvent-accessible surface area (backbone atoms only — not comparable to full-atom values): 6728 Å² total; per-residue (Å²): 129,52,90,62,54,52,66,55,47,49,46,47,47,36,42,71,66,26,60,90,46,59,69,69,57,29,50,49,51,52,46,22,46,49,37,38,9,72,67,44,38,71,92,48,36,18,63,40,55,42,38,22,54,68,23,84,88,67,39,71,80,46,63,100,43,60,70,76,85,75,89,51,59,70,55,48,51,57,50,50,71,52,47,55,57,59,69,71,47,60,79,91,71,54,87,69,78,73,42,68,76,78,84,61,65,84,74,71,74,71,79,130

Radius of gyration: 13.26 Å; Cα contacts (8 Å, |Δi|>4): 134; chains: 1; bounding box: 34×31×31 Å